Protein AF-A0A1N7NU39-F1 (afdb_monomer)

Structure (mmCIF, N/CA/C/O backbone):
data_AF-A0A1N7NU39-F1
#
_entry.id   AF-A0A1N7NU39-F1
#
loop_
_atom_site.group_PDB
_atom_site.id
_atom_site.type_symbol
_atom_site.label_atom_id
_atom_site.label_alt_id
_atom_site.label_comp_id
_atom_site.label_asym_id
_atom_site.label_entity_id
_atom_site.label_seq_id
_atom_site.pdbx_PDB_ins_code
_atom_site.Cartn_x
_atom_site.Cartn_y
_atom_site.Cartn_z
_atom_site.occupancy
_atom_site.B_iso_or_equiv
_atom_site.auth_seq_id
_atom_site.auth_comp_id
_atom_site.auth_asym_id
_atom_site.auth_atom_id
_atom_site.pdbx_PDB_model_num
ATOM 1 N N . MET A 1 1 ? 1.758 8.672 -14.286 1.00 89.69 1 MET A N 1
ATOM 2 C CA . MET A 1 1 ? 2.804 9.430 -13.545 1.00 89.69 1 MET A CA 1
ATOM 3 C C . MET A 1 1 ? 3.926 8.459 -13.224 1.00 89.69 1 MET A C 1
ATOM 5 O O . MET A 1 1 ? 3.589 7.367 -12.800 1.00 89.69 1 MET A O 1
ATOM 9 N N . VAL A 1 2 ? 5.203 8.793 -13.426 1.00 92.81 2 VAL A N 1
ATOM 10 C CA . VAL A 1 2 ? 6.306 7.888 -13.029 1.00 92.81 2 VAL A CA 1
ATOM 11 C C . VAL A 1 2 ? 6.421 7.815 -11.500 1.00 92.81 2 VAL A C 1
ATOM 13 O O . VAL A 1 2 ? 6.096 8.805 -10.837 1.00 92.81 2 VAL A O 1
ATOM 16 N N . PRO A 1 3 ? 6.840 6.680 -10.915 1.00 94.44 3 PRO A N 1
ATOM 17 C CA . PRO A 1 3 ? 6.999 6.592 -9.470 1.00 94.44 3 PRO A CA 1
ATOM 18 C C . PRO A 1 3 ? 8.168 7.455 -8.985 1.00 94.44 3 PRO A C 1
ATOM 20 O O . PRO A 1 3 ? 9.155 7.655 -9.687 1.00 94.44 3 PRO A O 1
ATOM 23 N N . THR A 1 4 ? 8.037 7.978 -7.772 1.00 94.19 4 THR A N 1
ATOM 24 C CA . THR A 1 4 ? 8.971 8.937 -7.165 1.00 94.19 4 THR A CA 1
ATOM 25 C C . THR A 1 4 ? 9.459 8.505 -5.786 1.00 94.19 4 THR A C 1
ATOM 27 O O . THR A 1 4 ? 10.302 9.182 -5.206 1.00 94.19 4 THR A O 1
ATOM 30 N N . LYS A 1 5 ? 8.905 7.428 -5.217 1.00 93.38 5 LYS A N 1
ATOM 31 C CA . LYS A 1 5 ? 9.306 6.896 -3.910 1.00 93.38 5 LYS A CA 1
ATOM 32 C C . LYS A 1 5 ? 9.006 5.403 -3.784 1.00 93.38 5 LYS A C 1
ATOM 34 O O . LYS A 1 5 ? 8.183 4.858 -4.521 1.00 93.38 5 LYS A O 1
ATOM 39 N N . GLU A 1 6 ? 9.668 4.770 -2.820 1.00 95.06 6 GLU A N 1
ATOM 40 C CA . GLU A 1 6 ? 9.345 3.417 -2.355 1.00 95.06 6 GLU A CA 1
ATOM 41 C C . GLU A 1 6 ? 7.893 3.334 -1.869 1.00 95.06 6 GLU A C 1
ATOM 43 O O . GLU A 1 6 ? 7.328 4.332 -1.428 1.00 95.06 6 GLU A O 1
ATOM 48 N N . GLY A 1 7 ? 7.288 2.150 -1.968 1.00 93.75 7 GLY A N 1
ATOM 49 C CA . GLY A 1 7 ? 5.937 1.897 -1.466 1.00 93.75 7 GLY A CA 1
ATOM 50 C C . GLY A 1 7 ? 4.802 2.206 -2.440 1.00 93.75 7 GLY A C 1
ATOM 51 O O . GLY A 1 7 ? 3.693 1.715 -2.242 1.00 93.75 7 GLY A O 1
ATOM 52 N N . GLN A 1 8 ? 5.062 2.951 -3.518 1.00 95.88 8 GLN A N 1
ATOM 53 C CA . GLN A 1 8 ? 4.041 3.238 -4.528 1.00 95.88 8 GLN A CA 1
ATOM 54 C C . GLN A 1 8 ? 3.638 1.987 -5.312 1.00 95.88 8 GLN A C 1
ATOM 56 O O . GLN A 1 8 ? 4.482 1.158 -5.670 1.00 95.88 8 GLN A O 1
ATOM 61 N N . ILE A 1 9 ? 2.343 1.898 -5.622 1.00 95.75 9 ILE A N 1
ATOM 62 C CA . ILE A 1 9 ? 1.794 0.863 -6.499 1.00 95.75 9 ILE A CA 1
ATOM 63 C C . ILE A 1 9 ? 1.868 1.318 -7.951 1.00 95.75 9 ILE A C 1
ATOM 65 O O . ILE A 1 9 ? 1.453 2.425 -8.301 1.00 95.75 9 ILE A O 1
ATOM 69 N N . VAL A 1 10 ? 2.402 0.445 -8.796 1.00 96.50 10 VAL A N 1
ATOM 70 C CA . VAL A 1 10 ? 2.702 0.731 -10.196 1.00 96.50 10 VAL A CA 1
ATOM 71 C C . VAL A 1 10 ? 2.292 -0.421 -11.103 1.00 96.50 10 VAL A C 1
ATOM 73 O O . VAL A 1 10 ? 2.139 -1.563 -10.662 1.00 96.50 10 VAL A O 1
ATOM 76 N N . LYS A 1 11 ? 2.169 -0.118 -12.391 1.00 96.38 11 LYS A N 1
ATOM 77 C CA . LYS A 1 11 ? 2.108 -1.094 -13.483 1.00 96.38 11 LYS A CA 1
ATOM 78 C C . LYS A 1 11 ? 2.987 -0.631 -14.643 1.00 96.38 11 LYS A C 1
ATOM 80 O O . LYS A 1 11 ? 3.438 0.515 -14.658 1.00 96.38 11 LYS A O 1
ATOM 85 N N . PHE A 1 12 ? 3.209 -1.504 -15.618 1.00 96.25 12 PHE A N 1
ATOM 86 C CA . PHE A 1 12 ? 3.826 -1.098 -16.877 1.00 96.25 12 PHE A CA 1
ATOM 87 C C . PHE A 1 12 ? 2.844 -0.272 -17.707 1.00 96.25 12 PHE A C 1
ATOM 89 O O . PHE A 1 12 ? 1.701 -0.684 -17.899 1.00 96.25 12 PHE A O 1
ATOM 96 N N . HIS A 1 13 ? 3.291 0.869 -18.237 1.00 93.56 13 HIS A N 1
ATOM 97 C CA . HIS A 1 13 ? 2.453 1.688 -19.123 1.00 93.56 13 HIS A CA 1
ATOM 98 C C . HIS A 1 13 ? 2.385 1.121 -20.558 1.00 93.56 13 HIS A C 1
ATOM 100 O O . HIS A 1 13 ? 1.511 1.498 -21.336 1.00 93.56 13 HIS A O 1
ATOM 106 N N . SER A 1 14 ? 3.327 0.242 -20.921 1.00 92.00 14 SER A N 1
ATOM 107 C CA . SER A 1 14 ? 3.424 -0.422 -22.229 1.00 92.00 14 SER A CA 1
ATOM 108 C C . SER A 1 14 ? 3.770 -1.909 -22.057 1.00 92.00 14 SER A C 1
ATOM 110 O O . SER A 1 14 ? 4.889 -2.306 -22.386 1.00 92.00 14 SER A O 1
ATOM 112 N N . PRO A 1 15 ? 2.850 -2.726 -21.513 1.00 90.56 15 PRO A N 1
ATOM 113 C CA . PRO A 1 15 ? 3.072 -4.161 -21.351 1.00 90.56 15 PRO A CA 1
ATOM 114 C C . PRO A 1 15 ? 3.249 -4.857 -22.710 1.00 90.56 15 PRO A C 1
ATOM 116 O O . PRO A 1 15 ? 2.704 -4.417 -23.730 1.00 90.56 15 PRO A O 1
ATOM 119 N N . LEU A 1 16 ? 4.002 -5.956 -22.726 1.00 91.62 16 LEU A N 1
ATOM 120 C CA . LEU A 1 16 ? 4.124 -6.831 -23.892 1.00 91.62 16 LEU A CA 1
ATOM 121 C C . LEU A 1 16 ? 2.798 -7.553 -24.182 1.0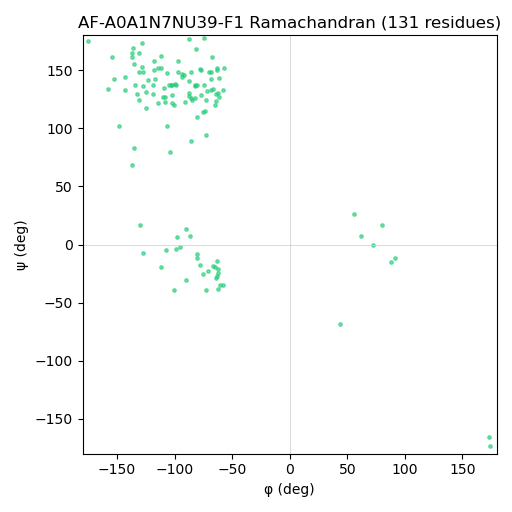0 91.62 16 LEU A C 1
ATOM 123 O O . LEU A 1 16 ? 1.913 -7.649 -23.336 1.00 91.62 16 LEU A O 1
ATOM 127 N N . ALA A 1 17 ? 2.649 -8.074 -25.402 1.00 92.75 17 ALA A N 1
ATOM 128 C CA . ALA A 1 17 ? 1.394 -8.678 -25.858 1.00 92.75 17 ALA A CA 1
ATOM 129 C C . ALA A 1 17 ? 0.964 -9.919 -25.047 1.00 92.75 17 ALA A C 1
ATOM 131 O O . ALA A 1 17 ? -0.217 -10.258 -25.027 1.00 92.75 17 ALA A O 1
ATOM 132 N N . ASP A 1 18 ? 1.918 -10.603 -24.420 1.00 92.44 18 ASP A N 1
ATOM 133 C CA . ASP A 1 18 ? 1.726 -11.771 -23.561 1.00 92.44 18 ASP A CA 1
ATOM 134 C C . ASP A 1 18 ? 1.723 -11.436 -22.059 1.00 92.44 18 ASP A C 1
ATOM 136 O O . ASP A 1 18 ? 1.472 -12.316 -21.234 1.00 92.44 18 ASP A O 1
ATOM 140 N N . GLU A 1 19 ? 1.958 -10.176 -21.689 1.00 89.19 19 GLU A N 1
ATOM 141 C CA . GLU A 1 19 ? 1.915 -9.718 -20.304 1.00 89.19 19 GLU A CA 1
ATOM 142 C C . GLU A 1 19 ? 0.492 -9.344 -19.878 1.00 89.19 19 GLU A C 1
ATOM 144 O O . GLU A 1 19 ? -0.326 -8.859 -20.660 1.00 89.19 19 GLU A O 1
ATOM 149 N N . ASN A 1 20 ? 0.192 -9.544 -18.593 1.00 91.75 20 ASN A N 1
ATOM 150 C CA . ASN A 1 20 ? -1.054 -9.063 -18.011 1.00 91.75 20 ASN A CA 1
ATOM 151 C C . ASN A 1 20 ? -0.966 -7.536 -17.793 1.00 91.75 20 ASN A C 1
ATOM 153 O O . ASN A 1 20 ? -0.197 -7.109 -16.927 1.00 91.75 20 ASN A O 1
ATOM 157 N N . PRO A 1 21 ? -1.765 -6.710 -18.498 1.00 92.12 21 PRO A N 1
ATOM 158 C CA . PRO A 1 21 ? -1.710 -5.251 -18.376 1.00 92.12 21 PRO A CA 1
ATOM 159 C C . PRO A 1 21 ? -2.166 -4.730 -17.006 1.00 92.12 21 PRO A C 1
ATOM 161 O O . PRO A 1 21 ? -1.843 -3.600 -16.644 1.00 92.12 21 PRO A O 1
ATOM 164 N N . ASP A 1 22 ? -2.894 -5.546 -16.240 1.00 92.31 22 ASP A N 1
ATOM 165 C CA . ASP A 1 22 ? -3.385 -5.206 -14.903 1.00 92.31 22 ASP A CA 1
ATOM 166 C C . ASP A 1 22 ? -2.483 -5.760 -13.789 1.00 92.31 22 ASP A C 1
ATOM 168 O O . ASP A 1 22 ? -2.818 -5.661 -12.606 1.00 92.31 22 ASP A O 1
ATOM 172 N N . GLN A 1 23 ? -1.331 -6.351 -14.133 1.00 94.38 23 GLN A N 1
ATOM 173 C CA . GLN A 1 23 ? -0.373 -6.815 -13.137 1.00 94.38 23 GLN A CA 1
ATOM 174 C C . GLN A 1 23 ? 0.198 -5.624 -12.359 1.00 94.38 23 GLN A C 1
ATOM 176 O O . GLN A 1 23 ? 0.836 -4.728 -12.910 1.00 94.38 23 GLN A O 1
ATOM 181 N N . GLN A 1 24 ? -0.015 -5.651 -11.046 1.00 94.88 24 GLN A N 1
ATOM 182 C CA . GLN A 1 24 ? 0.433 -4.610 -10.129 1.00 94.88 24 GLN A CA 1
ATOM 183 C C . GLN A 1 24 ? 1.752 -4.993 -9.472 1.00 94.88 24 GLN A C 1
ATOM 185 O O . GLN A 1 24 ? 2.026 -6.169 -9.194 1.00 94.88 24 GLN A O 1
ATOM 190 N N . TYR A 1 25 ? 2.543 -3.974 -9.173 1.00 95.81 25 TYR A N 1
ATOM 191 C CA . TYR A 1 25 ? 3.815 -4.100 -8.491 1.00 95.81 25 TYR A CA 1
ATOM 192 C C . TYR A 1 25 ? 3.934 -3.028 -7.413 1.00 95.81 25 TYR A C 1
ATOM 194 O O . TYR A 1 25 ? 3.318 -1.969 -7.510 1.00 95.81 25 TYR A O 1
ATOM 202 N N . VAL A 1 26 ? 4.753 -3.294 -6.401 1.00 95.38 26 VAL A N 1
ATOM 203 C CA . VAL A 1 26 ? 5.193 -2.288 -5.428 1.00 95.38 26 VAL A CA 1
ATOM 204 C C . VAL A 1 26 ? 6.635 -1.885 -5.723 1.00 95.38 26 VAL A C 1
ATOM 206 O O . VAL A 1 26 ? 7.473 -2.747 -6.008 1.00 95.38 26 VAL A O 1
ATOM 209 N N . VAL A 1 27 ? 6.920 -0.586 -5.648 1.00 96.56 27 VAL A N 1
ATOM 210 C CA . VAL A 1 27 ? 8.278 -0.034 -5.749 1.00 96.56 27 VAL A CA 1
ATOM 211 C C . VAL A 1 27 ? 9.058 -0.338 -4.473 1.00 96.56 27 VAL A C 1
ATOM 213 O O . VAL A 1 27 ? 8.622 0.021 -3.380 1.00 96.56 27 VAL A O 1
ATOM 216 N N . LEU A 1 28 ? 10.215 -0.985 -4.612 1.00 95.38 28 LEU A N 1
ATOM 217 C CA . LEU A 1 28 ? 11.105 -1.316 -3.498 1.00 95.38 28 LEU A CA 1
ATOM 218 C C . LEU A 1 28 ? 12.284 -0.355 -3.360 1.00 95.38 28 LEU A C 1
ATOM 220 O O . LEU A 1 28 ? 12.661 -0.058 -2.237 1.00 95.38 28 LEU A O 1
ATOM 224 N N . GLU A 1 29 ? 12.874 0.088 -4.470 1.00 95.44 29 GLU A N 1
ATOM 225 C CA . GLU A 1 29 ? 14.031 0.991 -4.475 1.00 95.44 29 GLU A CA 1
ATOM 226 C C . GLU A 1 29 ? 14.108 1.715 -5.823 1.00 95.44 29 GLU A C 1
ATOM 228 O O . GLU A 1 29 ? 14.002 1.074 -6.872 1.00 95.44 29 GLU A O 1
ATOM 233 N N . ILE A 1 30 ? 14.320 3.034 -5.811 1.00 94.25 30 ILE A N 1
ATOM 234 C CA . ILE A 1 30 ? 14.609 3.824 -7.017 1.00 94.25 30 ILE A CA 1
ATOM 235 C C . ILE A 1 30 ? 16.110 4.114 -7.050 1.00 94.25 30 ILE A C 1
ATOM 237 O O . ILE A 1 30 ? 16.661 4.711 -6.130 1.00 94.25 30 ILE A O 1
ATOM 241 N N . LYS A 1 31 ? 16.765 3.692 -8.131 1.00 93.12 31 LYS A N 1
ATOM 242 C CA . LYS A 1 31 ? 18.208 3.804 -8.359 1.00 93.12 31 LYS A CA 1
ATOM 243 C C . LYS A 1 31 ? 18.461 4.890 -9.397 1.00 93.12 31 LYS A C 1
ATOM 245 O O . LYS A 1 31 ? 18.264 4.673 -10.596 1.00 93.12 31 LYS A O 1
ATOM 250 N N . GLU A 1 32 ? 18.868 6.065 -8.936 1.00 85.50 32 GLU A N 1
ATOM 251 C CA . GLU A 1 32 ? 19.188 7.204 -9.798 1.00 85.50 32 GLU A CA 1
ATOM 252 C C . GLU A 1 32 ? 20.643 7.128 -10.283 1.00 85.50 32 GLU A C 1
ATOM 254 O O . GLU A 1 32 ? 21.550 7.674 -9.665 1.00 85.50 32 GLU A O 1
ATOM 259 N N . ASP A 1 33 ? 20.866 6.458 -11.415 1.00 69.56 33 ASP A N 1
ATOM 260 C CA . ASP A 1 33 ? 22.165 6.426 -12.097 1.00 69.56 33 ASP A CA 1
ATOM 261 C C . ASP A 1 33 ? 22.123 7.338 -13.329 1.00 69.56 33 ASP A C 1
ATOM 263 O O . ASP A 1 33 ? 21.927 6.865 -14.449 1.00 69.56 33 ASP A O 1
ATOM 267 N N . GLY A 1 34 ? 22.267 8.651 -13.100 1.00 67.44 34 GLY A N 1
ATOM 268 C CA . GLY A 1 34 ? 22.594 9.722 -14.062 1.00 67.44 34 GLY A CA 1
ATOM 269 C C . GLY A 1 34 ? 21.880 9.730 -15.425 1.00 67.44 34 GLY A C 1
ATOM 270 O O . GLY A 1 34 ? 21.119 10.644 -15.723 1.00 67.44 34 GLY A O 1
ATOM 271 N N . GLU A 1 35 ? 22.164 8.749 -16.280 1.00 69.56 35 GLU A N 1
ATOM 272 C CA . GLU A 1 35 ? 21.594 8.605 -17.623 1.00 69.56 35 GLU A CA 1
ATOM 273 C C . GLU A 1 35 ? 20.298 7.778 -17.675 1.00 69.56 35 GLU A C 1
ATOM 275 O O . GLU A 1 35 ? 19.473 8.010 -18.561 1.00 69.56 35 GLU A O 1
ATOM 280 N N . ARG A 1 36 ? 20.099 6.795 -16.781 1.00 81.44 36 ARG A N 1
ATOM 281 C CA . ARG A 1 36 ? 18.900 5.933 -16.769 1.00 81.44 36 ARG A CA 1
ATOM 282 C C . ARG A 1 36 ? 18.538 5.492 -15.357 1.00 81.44 36 ARG A C 1
ATOM 284 O O . ARG A 1 36 ? 19.108 4.531 -14.843 1.00 81.44 36 ARG A O 1
ATOM 291 N N . SER A 1 37 ? 17.525 6.131 -14.776 1.00 92.00 37 SER A N 1
ATOM 292 C CA . SER A 1 37 ? 16.965 5.690 -13.499 1.00 92.00 37 SER A CA 1
ATOM 293 C C . SER A 1 37 ? 16.338 4.303 -13.636 1.00 92.00 37 SER A C 1
ATOM 295 O O . SER A 1 37 ? 15.535 4.042 -14.540 1.00 92.00 37 SER A O 1
ATOM 297 N N . ARG A 1 38 ? 16.717 3.407 -12.730 1.00 94.88 38 ARG A N 1
ATOM 298 C CA . ARG A 1 38 ? 16.174 2.053 -12.617 1.00 94.88 38 ARG A CA 1
ATOM 299 C C . ARG A 1 38 ? 15.369 1.928 -11.341 1.00 94.88 38 ARG A C 1
ATOM 301 O O . ARG A 1 38 ? 15.513 2.728 -10.423 1.00 94.88 38 ARG A O 1
ATOM 308 N N . VAL A 1 39 ? 14.530 0.911 -11.284 1.00 96.06 39 VAL A N 1
ATOM 309 C CA . VAL A 1 39 ? 13.673 0.673 -10.132 1.00 96.06 39 VAL A CA 1
ATOM 310 C C . VAL A 1 39 ? 13.537 -0.818 -9.887 1.00 96.06 39 VAL A C 1
ATOM 312 O O . VAL A 1 39 ? 13.307 -1.588 -10.822 1.00 96.06 39 VAL A O 1
ATOM 315 N N . ASP A 1 40 ? 13.708 -1.215 -8.631 1.00 97.38 40 ASP A N 1
ATOM 316 C CA . ASP A 1 40 ? 13.403 -2.565 -8.182 1.00 97.38 40 ASP A CA 1
ATOM 317 C C . ASP A 1 40 ? 11.922 -2.628 -7.814 1.00 97.38 40 ASP A C 1
ATOM 319 O O . ASP A 1 40 ? 11.427 -1.831 -7.013 1.00 97.38 40 ASP A O 1
ATOM 323 N N . ILE A 1 41 ? 11.210 -3.584 -8.400 1.00 96.94 41 ILE A N 1
ATOM 324 C CA . ILE A 1 41 ? 9.778 -3.786 -8.200 1.00 96.94 41 ILE A CA 1
ATOM 325 C C . ILE A 1 41 ? 9.480 -5.223 -7.796 1.00 96.94 41 ILE A C 1
ATOM 327 O O . ILE A 1 41 ? 10.144 -6.162 -8.241 1.00 96.94 41 ILE A O 1
ATOM 331 N N . LYS A 1 42 ? 8.438 -5.407 -6.984 1.00 96.06 42 LYS A N 1
ATOM 332 C CA . LYS A 1 42 ? 7.946 -6.729 -6.579 1.00 96.06 42 LYS A CA 1
ATOM 333 C C . LYS A 1 42 ? 6.510 -6.932 -7.033 1.00 96.06 42 LYS A C 1
ATOM 335 O O . LYS A 1 42 ? 5.655 -6.094 -6.758 1.00 96.06 42 LYS A O 1
ATOM 340 N N . ALA A 1 43 ? 6.250 -8.056 -7.698 1.00 94.88 43 ALA A N 1
ATOM 341 C CA . ALA A 1 43 ? 4.919 -8.391 -8.194 1.00 94.88 43 ALA A CA 1
ATOM 342 C C . ALA A 1 43 ? 3.945 -8.689 -7.043 1.00 94.88 43 ALA A C 1
ATOM 344 O O . ALA A 1 43 ? 4.259 -9.466 -6.134 1.00 94.88 43 ALA A O 1
ATOM 345 N N . LEU A 1 44 ? 2.757 -8.090 -7.107 1.00 92.12 44 LEU A N 1
ATOM 346 C CA . LEU A 1 44 ? 1.670 -8.282 -6.148 1.00 92.12 44 LEU A CA 1
ATOM 347 C C . LEU A 1 44 ? 0.665 -9.316 -6.663 1.00 92.12 44 LEU A C 1
ATOM 349 O O . LEU A 1 44 ? 0.580 -9.572 -7.861 1.00 92.12 44 LEU A O 1
ATOM 353 N N . ASN A 1 45 ? -0.104 -9.915 -5.751 1.00 89.12 45 ASN A N 1
ATOM 354 C CA . ASN A 1 45 ? -1.221 -10.815 -6.073 1.00 89.12 45 ASN A CA 1
ATOM 355 C C . ASN A 1 45 ? -0.863 -12.015 -6.974 1.00 89.12 45 ASN A C 1
ATOM 357 O O . ASN A 1 45 ? -1.720 -12.569 -7.653 1.00 89.12 45 ASN A O 1
ATOM 361 N N . THR A 1 46 ? 0.396 -12.460 -6.952 1.00 89.88 46 THR A N 1
ATOM 362 C CA . THR A 1 46 ? 0.865 -13.604 -7.756 1.00 89.88 46 THR A CA 1
ATOM 363 C C . THR A 1 46 ? 0.523 -14.963 -7.141 1.00 89.88 46 THR A C 1
ATOM 365 O O . THR A 1 46 ? 0.721 -15.994 -7.777 1.00 89.88 46 THR A O 1
ATOM 368 N N . GLY A 1 47 ? 0.072 -14.991 -5.881 1.00 90.12 47 GLY A N 1
ATOM 369 C CA . GLY A 1 47 ? -0.125 -16.221 -5.104 1.00 90.12 47 GLY A CA 1
ATOM 370 C C . GLY A 1 47 ? 1.177 -16.894 -4.644 1.00 90.12 47 GLY A C 1
ATOM 371 O O . GLY A 1 47 ? 1.131 -17.913 -3.958 1.00 90.12 47 GLY A O 1
ATOM 372 N N . LEU A 1 48 ? 2.341 -16.335 -4.989 1.00 88.31 48 LEU A N 1
ATOM 373 C CA . LEU A 1 48 ? 3.638 -16.844 -4.558 1.00 88.31 48 LEU A CA 1
ATOM 374 C C . LEU A 1 48 ? 3.951 -16.377 -3.135 1.00 88.31 48 LEU A C 1
ATOM 376 O O . LEU A 1 48 ? 3.807 -15.199 -2.813 1.00 88.31 48 LEU A O 1
ATOM 380 N N . SER A 1 49 ? 4.474 -17.281 -2.306 1.00 87.12 49 SER A N 1
ATOM 381 C CA . SER A 1 49 ? 4.994 -16.933 -0.975 1.00 87.12 49 SER A CA 1
ATOM 382 C C . SER A 1 49 ? 6.209 -16.004 -1.052 1.00 87.12 49 SER A C 1
ATOM 384 O O . SER A 1 49 ? 6.435 -15.188 -0.160 1.00 87.12 49 SER A O 1
ATOM 386 N N . PHE A 1 50 ? 6.979 -16.103 -2.139 1.00 87.50 50 PHE A N 1
ATOM 387 C CA . PHE A 1 50 ? 8.135 -15.258 -2.404 1.00 87.50 50 PHE A CA 1
ATOM 388 C C . PHE A 1 50 ? 8.130 -14.783 -3.867 1.00 87.50 50 PHE A C 1
ATOM 390 O O . PHE A 1 50 ? 8.764 -15.401 -4.724 1.00 87.50 50 PHE A O 1
ATOM 397 N N . PRO A 1 51 ? 7.375 -13.713 -4.183 1.00 91.62 51 PRO A N 1
ATOM 398 C CA . PRO A 1 51 ? 7.346 -13.145 -5.524 1.00 91.62 51 PRO A CA 1
ATOM 399 C C . PRO A 1 51 ? 8.734 -12.634 -5.932 1.00 91.62 51 PRO A C 1
ATOM 401 O O . PRO A 1 51 ? 9.433 -12.067 -5.083 1.00 91.62 51 PRO A O 1
ATOM 404 N N . PRO A 1 52 ? 9.121 -12.782 -7.210 1.00 89.56 52 PRO A N 1
ATOM 405 C CA . PRO A 1 52 ?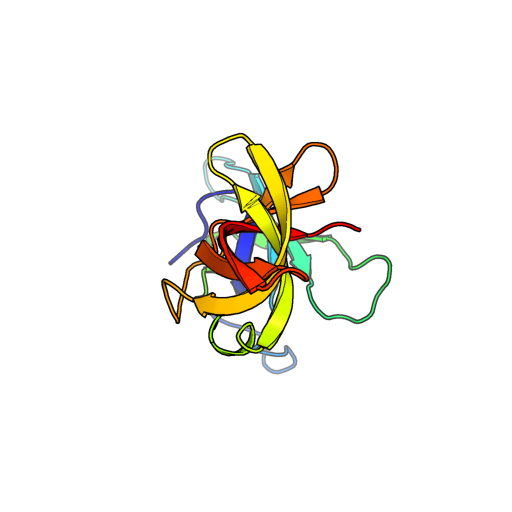 10.390 -12.268 -7.701 1.00 89.56 52 PRO A CA 1
ATOM 406 C C . PRO A 1 52 ? 10.449 -10.740 -7.609 1.00 89.56 52 PRO A C 1
ATOM 408 O O . PRO A 1 52 ? 9.432 -10.045 -7.715 1.00 89.56 52 PRO A O 1
ATOM 411 N N . VAL A 1 53 ? 11.670 -10.239 -7.431 1.00 96.12 53 VAL A N 1
ATOM 412 C CA . VAL A 1 53 ? 12.010 -8.821 -7.555 1.00 96.12 53 VAL A CA 1
ATOM 413 C C . VAL A 1 53 ? 12.688 -8.622 -8.903 1.00 96.12 53 VAL A C 1
ATOM 415 O O . VAL A 1 53 ? 13.634 -9.340 -9.223 1.00 96.12 53 VAL A O 1
ATOM 418 N N . ASN A 1 54 ? 12.207 -7.653 -9.676 1.00 94.94 54 ASN A N 1
ATOM 419 C CA . ASN A 1 54 ? 12.741 -7.317 -10.991 1.00 94.94 54 ASN A CA 1
ATOM 420 C C . ASN A 1 54 ? 13.285 -5.890 -10.985 1.00 94.94 54 ASN A C 1
ATOM 422 O O . ASN A 1 54 ? 12.668 -5.003 -10.403 1.00 94.94 54 ASN A O 1
ATOM 426 N N . THR A 1 55 ? 14.39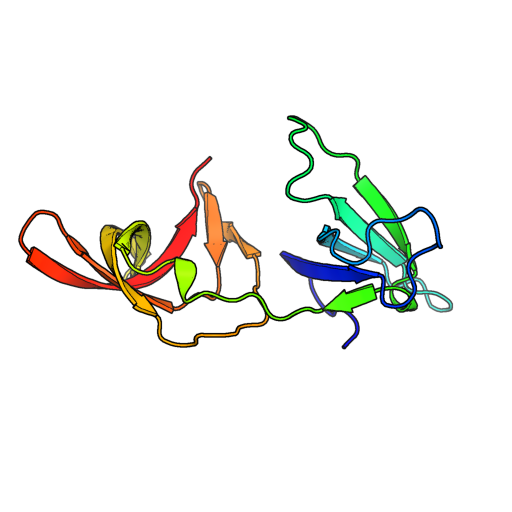5 -5.663 -11.686 1.00 96.06 55 THR A N 1
ATOM 427 C CA . THR A 1 55 ? 14.931 -4.320 -11.934 1.00 96.06 55 THR A CA 1
ATOM 428 C C . THR A 1 55 ? 14.543 -3.870 -13.337 1.00 96.06 55 THR A C 1
ATOM 430 O O . THR A 1 55 ? 14.938 -4.502 -14.319 1.00 96.06 55 THR A O 1
ATOM 433 N N . VAL A 1 56 ? 13.813 -2.763 -13.445 1.00 94.88 56 VAL A N 1
ATOM 434 C CA . VAL A 1 56 ? 13.284 -2.238 -14.717 1.00 94.88 56 VAL A CA 1
ATOM 435 C C . VAL A 1 56 ? 13.641 -0.763 -14.895 1.00 94.88 56 VAL A C 1
ATOM 437 O O . VAL A 1 56 ? 14.227 -0.154 -13.995 1.00 94.88 56 VAL A O 1
ATOM 440 N N . LEU A 1 57 ? 13.353 -0.183 -16.063 1.00 94.69 57 LEU A N 1
ATOM 441 C CA . LEU A 1 57 ? 13.518 1.258 -16.256 1.00 94.69 57 LEU A CA 1
ATOM 442 C C . LEU A 1 57 ? 12.397 1.999 -15.531 1.00 94.69 57 LEU A C 1
ATOM 444 O O . LEU A 1 57 ? 11.230 1.627 -15.632 1.00 94.69 57 LEU A O 1
ATOM 448 N N . LEU A 1 58 ? 12.748 3.087 -14.843 1.00 94.31 58 LEU A N 1
ATOM 449 C CA . LEU A 1 58 ? 11.768 3.939 -14.169 1.00 94.31 58 LEU A CA 1
ATOM 450 C C . LEU A 1 58 ? 10.722 4.486 -15.151 1.00 94.31 58 LEU A C 1
ATOM 452 O O . LEU A 1 58 ? 9.555 4.636 -14.801 1.00 94.31 58 LEU A O 1
ATOM 456 N N . SER A 1 59 ? 11.161 4.764 -16.382 1.00 93.62 59 SER A N 1
ATOM 457 C CA . SER A 1 59 ? 10.323 5.285 -17.457 1.00 93.62 59 SER A CA 1
ATOM 458 C C . SER A 1 59 ? 9.210 4.339 -17.873 1.00 93.62 59 SER A C 1
ATOM 460 O O . SER A 1 59 ? 8.203 4.840 -18.343 1.00 93.62 59 SER A O 1
ATOM 462 N N . ASP A 1 60 ? 9.379 3.026 -17.692 1.00 95.12 60 ASP A N 1
ATOM 463 C CA . ASP A 1 60 ? 8.433 2.014 -18.184 1.00 95.12 60 ASP A CA 1
ATOM 464 C C . ASP A 1 60 ? 7.215 1.858 -17.259 1.00 95.12 60 ASP A C 1
ATOM 466 O O . ASP A 1 60 ? 6.246 1.165 -17.587 1.00 95.12 60 ASP A O 1
ATOM 470 N N . LEU A 1 61 ? 7.258 2.503 -16.090 1.00 96.06 61 LEU A N 1
ATOM 471 C CA . LEU A 1 61 ? 6.262 2.365 -15.043 1.00 96.06 61 LEU A CA 1
ATOM 472 C C . LEU A 1 61 ? 5.364 3.588 -14.929 1.00 96.06 61 LEU A C 1
ATOM 474 O O . LEU A 1 61 ? 5.785 4.738 -15.071 1.00 96.06 61 LEU A O 1
ATOM 478 N N . GLU A 1 62 ? 4.124 3.325 -14.542 1.00 96.12 62 GLU A N 1
ATOM 479 C CA . GLU A 1 62 ? 3.193 4.342 -14.091 1.00 96.12 62 GLU A CA 1
ATOM 480 C C . GLU A 1 62 ? 2.584 3.987 -12.735 1.00 96.12 62 GLU A C 1
ATOM 482 O O . GLU A 1 62 ? 2.189 2.850 -12.486 1.00 96.12 62 GLU A O 1
ATOM 487 N N . VAL A 1 63 ? 2.509 4.987 -11.857 1.00 96.19 63 VAL A N 1
ATOM 488 C CA . VAL A 1 63 ? 1.743 4.945 -10.610 1.00 96.19 63 VAL A CA 1
ATOM 489 C C . VAL A 1 63 ? 0.266 4.867 -10.948 1.00 96.19 63 VAL A C 1
ATOM 491 O O . VAL A 1 63 ? -0.217 5.629 -11.792 1.00 96.19 63 VAL A O 1
ATOM 494 N N . ILE A 1 64 ? -0.428 3.965 -10.262 1.00 94.25 64 ILE A N 1
ATOM 495 C CA . ILE A 1 64 ? -1.864 3.766 -10.419 1.00 94.25 64 ILE A CA 1
ATOM 496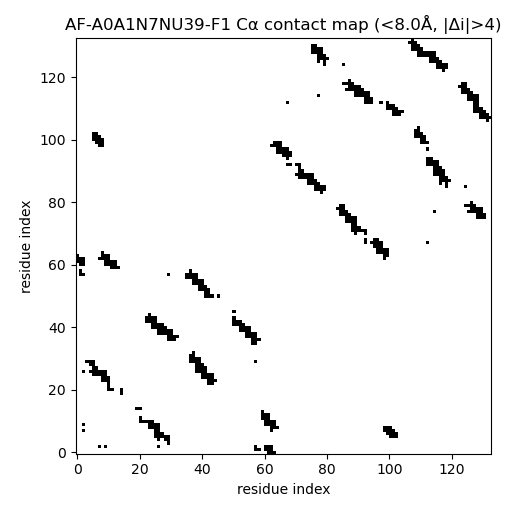 C C . ILE A 1 64 ? -2.624 4.195 -9.171 1.00 94.25 64 ILE A C 1
ATOM 498 O O . ILE A 1 64 ? -2.133 4.097 -8.045 1.00 94.25 64 ILE A O 1
ATOM 502 N N . GLU A 1 65 ? -3.865 4.611 -9.393 1.00 92.75 65 GLU A N 1
ATOM 503 C CA . GLU A 1 65 ? -4.834 4.770 -8.322 1.00 92.75 65 GLU A CA 1
ATOM 504 C C . GLU A 1 65 ? -5.460 3.417 -7.990 1.00 92.75 65 GLU A C 1
ATOM 506 O O . GLU A 1 65 ? -5.840 2.652 -8.881 1.00 92.75 65 GLU A O 1
ATOM 511 N N . VAL A 1 66 ? -5.589 3.142 -6.697 1.00 89.12 66 VAL A N 1
ATOM 512 C CA . VAL A 1 66 ? -6.270 1.961 -6.171 1.00 89.12 66 VAL A CA 1
ATOM 513 C C . VAL A 1 66 ? -7.642 2.381 -5.663 1.00 89.12 66 VAL A C 1
ATOM 515 O O . VAL A 1 66 ? -7.779 3.429 -5.026 1.00 89.12 66 VAL A O 1
ATOM 518 N N . ASP A 1 67 ? -8.652 1.566 -5.960 1.00 91.31 67 ASP A N 1
ATOM 519 C CA . ASP A 1 67 ? -9.995 1.742 -5.419 1.00 91.31 67 ASP A CA 1
ATOM 520 C C . ASP A 1 67 ? -10.040 1.244 -3.969 1.00 91.31 67 ASP A C 1
ATOM 522 O O . ASP A 1 67 ? -9.596 0.140 -3.656 1.00 91.31 67 ASP A O 1
ATOM 526 N N . THR A 1 68 ? -10.545 2.078 -3.071 1.00 93.06 68 THR A N 1
ATOM 527 C CA . THR A 1 68 ? -10.647 1.777 -1.638 1.00 93.06 68 THR A CA 1
ATOM 528 C C . THR A 1 68 ? -12.088 1.504 -1.209 1.00 93.06 68 THR A C 1
ATOM 530 O O . THR A 1 68 ? -12.327 1.156 -0.051 1.00 93.06 68 THR A O 1
ATOM 533 N N . SER A 1 69 ? -13.065 1.662 -2.108 1.00 90.31 69 SER A N 1
ATOM 534 C CA . SER A 1 69 ? -14.488 1.492 -1.795 1.00 90.31 69 SER A CA 1
ATOM 535 C C . SER A 1 69 ? -14.803 0.080 -1.302 1.00 90.31 69 SER A C 1
ATOM 537 O O . SER A 1 69 ? -15.574 -0.075 -0.348 1.00 90.31 69 SER A O 1
ATOM 539 N N . ASP A 1 70 ? -14.094 -0.909 -1.847 1.00 89.62 70 ASP A N 1
ATOM 540 C CA . ASP A 1 70 ? -14.166 -2.319 -1.466 1.00 89.62 70 ASP A CA 1
ATOM 541 C C . ASP A 1 70 ? -13.724 -2.585 -0.020 1.00 89.62 70 ASP A C 1
ATOM 543 O O . ASP A 1 70 ? -14.026 -3.642 0.518 1.00 89.62 70 ASP A O 1
ATOM 547 N N . LEU A 1 71 ? -13.060 -1.641 0.661 1.00 94.25 71 LEU A N 1
ATOM 548 C CA . LEU A 1 71 ? -12.711 -1.797 2.078 1.00 94.25 71 LEU A CA 1
ATOM 549 C C . LEU A 1 71 ? -13.936 -1.708 2.994 1.00 94.25 71 LEU A C 1
ATOM 551 O O . LEU A 1 71 ? -13.894 -2.204 4.122 1.00 94.25 71 LEU A O 1
ATOM 555 N N . THR A 1 72 ? -15.025 -1.077 2.545 1.00 95.75 72 THR A N 1
ATOM 556 C CA . THR A 1 72 ? -16.222 -0.894 3.372 1.00 95.75 72 THR A CA 1
ATOM 557 C C . THR A 1 72 ? -16.814 -2.240 3.771 1.00 95.75 72 THR A C 1
ATOM 559 O O . THR A 1 72 ? -17.128 -3.088 2.944 1.00 95.75 72 THR A O 1
ATOM 562 N N . GLY A 1 73 ? -17.015 -2.426 5.073 1.00 95.94 73 GLY A N 1
ATOM 563 C CA . GLY A 1 73 ? -17.556 -3.657 5.630 1.00 95.94 73 GLY A CA 1
ATOM 564 C C . GLY A 1 73 ? -16.516 -4.701 6.034 1.00 95.94 73 GLY A C 1
ATOM 565 O O . GLY A 1 73 ? -16.882 -5.626 6.764 1.00 95.94 73 GLY A O 1
ATOM 566 N N . HIS A 1 74 ? -15.247 -4.540 5.654 1.00 96.81 74 HIS A N 1
ATOM 567 C CA . HIS A 1 74 ? -14.165 -5.406 6.118 1.00 96.81 74 HIS A CA 1
ATOM 568 C C . HIS A 1 74 ? -13.726 -5.051 7.541 1.00 96.81 74 HIS A C 1
ATOM 570 O O . HIS A 1 74 ? -13.830 -3.903 7.975 1.00 96.81 74 HIS A O 1
ATOM 576 N N . ILE A 1 75 ? -13.239 -6.056 8.274 1.00 97.25 75 ILE A N 1
ATOM 577 C CA . ILE A 1 75 ? -12.562 -5.851 9.555 1.00 97.25 75 ILE A CA 1
ATOM 578 C C . ILE A 1 75 ? -11.097 -5.550 9.266 1.00 97.25 75 ILE A C 1
ATOM 580 O O . ILE A 1 75 ? -10.427 -6.341 8.603 1.00 97.25 75 ILE A O 1
ATOM 584 N N . VAL A 1 76 ? -10.614 -4.419 9.763 1.00 96.69 76 VAL A N 1
ATOM 585 C CA . VAL A 1 76 ? -9.243 -3.953 9.548 1.00 96.69 76 VAL A CA 1
ATOM 586 C C . VAL A 1 76 ? -8.650 -3.416 10.843 1.00 96.69 76 VAL A C 1
ATOM 588 O O . VAL A 1 76 ? -9.377 -3.111 11.791 1.00 96.69 76 VAL A O 1
ATOM 591 N N . THR A 1 77 ? -7.331 -3.256 10.852 1.00 96.88 77 THR A N 1
ATOM 592 C CA . THR A 1 77 ? -6.606 -2.507 11.880 1.00 96.88 77 THR A CA 1
ATOM 593 C C . THR A 1 77 ? -6.310 -1.107 11.355 1.00 96.88 77 THR A C 1
ATOM 595 O O . THR A 1 77 ? -5.897 -0.952 10.206 1.00 96.88 77 THR A O 1
ATOM 598 N N . ILE A 1 78 ? -6.489 -0.085 12.189 1.00 96.88 78 ILE A N 1
ATOM 599 C CA . ILE A 1 78 ? -6.037 1.278 11.891 1.00 96.88 78 ILE A CA 1
ATOM 600 C C . ILE A 1 78 ? -4.997 1.750 12.904 1.00 96.88 78 ILE A C 1
ATOM 602 O O . ILE A 1 78 ? -5.057 1.375 14.075 1.00 96.88 78 ILE A O 1
ATOM 606 N N . ASN A 1 79 ? -4.099 2.627 12.461 1.00 95.38 79 ASN A N 1
ATOM 607 C CA . ASN A 1 79 ? -3.279 3.474 13.320 1.00 95.38 79 ASN A CA 1
ATOM 608 C C . ASN A 1 79 ? -4.006 4.802 13.559 1.00 95.38 79 ASN A C 1
ATOM 610 O O . ASN A 1 79 ? -4.326 5.533 12.618 1.00 95.38 79 ASN A O 1
ATOM 614 N N . LYS A 1 80 ? -4.254 5.132 14.826 1.00 95.06 80 LYS A N 1
ATOM 615 C CA . LYS A 1 80 ? -4.821 6.418 15.245 1.00 95.06 80 LYS A CA 1
ATOM 616 C C . LYS A 1 80 ? -3.743 7.503 15.309 1.00 95.06 80 LYS A C 1
ATOM 618 O O . LYS A 1 80 ? -2.546 7.225 15.316 1.00 95.06 80 LYS A O 1
ATOM 623 N N . SER A 1 81 ? -4.171 8.760 15.432 1.00 90.75 81 SER A N 1
ATOM 624 C CA . SER A 1 81 ? -3.271 9.919 15.566 1.00 90.75 81 SER A CA 1
ATOM 625 C C . SER A 1 81 ? -2.393 9.894 16.823 1.00 90.75 81 SER A C 1
ATOM 627 O O . SER A 1 81 ? -1.384 10.586 16.880 1.00 90.75 81 SER A O 1
ATOM 629 N N . ASP A 1 82 ? -2.790 9.130 17.842 1.00 91.19 82 ASP A N 1
ATOM 630 C CA . ASP A 1 82 ? -2.022 8.880 19.067 1.00 91.19 82 ASP A CA 1
ATOM 631 C C . ASP A 1 82 ? -1.111 7.641 18.954 1.00 91.19 82 ASP A C 1
ATOM 633 O O . ASP A 1 82 ? -0.607 7.159 19.966 1.00 91.19 82 ASP A O 1
ATOM 637 N N . PHE A 1 83 ? -0.914 7.121 17.736 1.00 85.31 83 PHE A N 1
ATOM 638 C CA . PHE A 1 83 ? -0.144 5.915 17.408 1.00 85.31 83 PHE A CA 1
ATOM 639 C C . PHE A 1 83 ? -0.682 4.614 18.020 1.00 85.31 83 PHE A C 1
ATOM 641 O O . PHE A 1 83 ? -0.051 3.566 17.892 1.00 85.31 83 PHE A O 1
ATOM 648 N N . SER A 1 84 ? -1.853 4.646 18.664 1.00 92.69 84 SER A N 1
ATOM 649 C CA . SER A 1 84 ? -2.520 3.426 19.116 1.00 92.69 84 SER A CA 1
ATOM 650 C C . SER A 1 84 ? -3.201 2.705 17.952 1.00 92.69 84 SER A C 1
ATOM 652 O O . SER A 1 84 ? -3.644 3.328 16.983 1.00 92.69 84 SER A O 1
ATOM 654 N N . GLN A 1 85 ? -3.293 1.380 18.063 1.00 95.12 85 GLN A N 1
ATOM 655 C CA . GLN A 1 85 ? -3.956 0.529 17.081 1.00 95.12 85 GLN A CA 1
ATOM 656 C C . GLN A 1 85 ? -5.334 0.110 17.559 1.00 95.12 85 GLN A C 1
ATOM 658 O O . GLN A 1 85 ? -5.513 -0.263 18.720 1.00 95.12 85 GLN A O 1
ATOM 663 N N . VAL A 1 86 ? -6.301 0.143 16.647 1.00 96.62 86 VAL A N 1
ATOM 664 C CA . VAL A 1 86 ? -7.667 -0.317 16.908 1.00 96.62 86 VAL A CA 1
ATOM 665 C C . VAL A 1 86 ? -8.139 -1.176 15.746 1.00 96.62 86 VAL A C 1
ATOM 667 O O . VAL A 1 86 ? -7.906 -0.845 14.585 1.00 96.62 86 VAL A O 1
ATOM 670 N N . VAL A 1 87 ? -8.806 -2.280 16.076 1.00 97.75 87 VAL A N 1
ATOM 671 C CA . VAL A 1 87 ? -9.439 -3.181 15.113 1.00 97.75 87 VAL A CA 1
ATOM 672 C C . VAL A 1 87 ? -10.928 -2.878 15.055 1.00 97.75 87 VAL A C 1
ATOM 674 O O . VAL A 1 87 ? -11.566 -2.683 16.089 1.00 97.75 87 VAL A O 1
ATOM 677 N N . GLY A 1 88 ? -11.500 -2.868 13.856 1.00 97.88 88 GLY A N 1
ATOM 678 C CA . GLY A 1 88 ? -12.930 -2.646 13.695 1.00 97.88 88 GLY A CA 1
ATOM 679 C C . GLY A 1 88 ? -13.403 -2.776 12.258 1.00 97.88 88 GLY A C 1
ATOM 680 O O . GLY A 1 88 ? -12.615 -2.964 11.331 1.00 97.88 88 GLY A O 1
ATOM 681 N N . LYS A 1 89 ? -14.721 -2.687 12.083 1.00 98.25 89 LYS A N 1
ATOM 682 C CA . LYS A 1 89 ? -15.375 -2.761 10.777 1.00 98.25 89 LYS A CA 1
ATOM 683 C C . LYS A 1 89 ? -15.325 -1.409 10.085 1.00 98.25 89 LYS A C 1
ATOM 685 O O . LYS A 1 89 ? -15.805 -0.432 10.650 1.00 98.25 89 LYS A O 1
ATOM 690 N N . VAL A 1 90 ? -14.822 -1.349 8.856 1.00 97.94 90 VAL A N 1
ATOM 691 C CA . VAL A 1 90 ? -14.837 -0.118 8.056 1.00 97.94 90 VAL A CA 1
ATOM 692 C C . VAL A 1 90 ? -16.278 0.293 7.764 1.00 97.94 90 VAL A C 1
ATOM 694 O O . VAL A 1 90 ? -17.048 -0.478 7.188 1.00 97.94 90 VA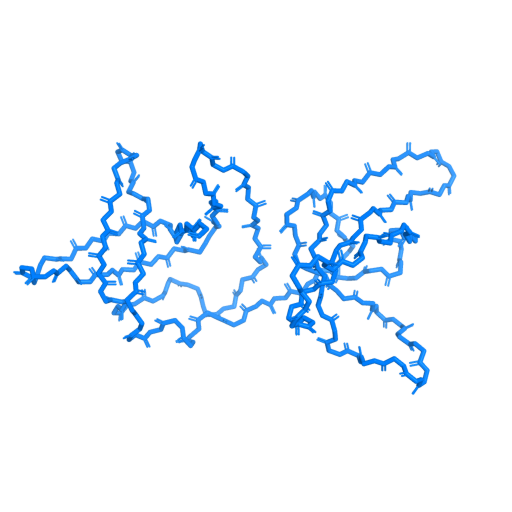L A O 1
ATOM 697 N N . ILE A 1 91 ? -16.626 1.521 8.144 1.00 97.56 91 ILE A N 1
ATOM 698 C CA . ILE A 1 91 ? -17.930 2.139 7.864 1.00 97.56 91 ILE A CA 1
ATOM 699 C C . ILE A 1 91 ? -17.821 3.304 6.879 1.00 97.56 91 ILE A C 1
ATOM 701 O O . ILE A 1 91 ? -18.817 3.679 6.262 1.00 97.56 91 ILE A O 1
ATOM 705 N N . LYS A 1 92 ? -16.620 3.873 6.715 1.00 96.88 92 LYS A N 1
ATOM 706 C CA . LYS A 1 92 ? -16.360 4.955 5.767 1.00 96.88 92 LYS A CA 1
ATOM 707 C C . LYS A 1 92 ? -14.908 4.946 5.301 1.00 96.88 92 LYS A C 1
ATOM 709 O O . LYS A 1 92 ? -13.991 4.742 6.094 1.00 96.88 92 LYS A O 1
ATOM 714 N N . VAL A 1 93 ? -14.731 5.256 4.024 1.00 95.69 93 VAL A N 1
ATOM 715 C CA . VAL A 1 93 ? -13.451 5.557 3.373 1.00 95.69 93 VAL A CA 1
ATOM 716 C C . VAL A 1 93 ? -13.424 7.046 3.037 1.00 95.69 93 VAL A C 1
ATOM 718 O O . VAL A 1 93 ? -14.424 7.578 2.549 1.00 95.69 93 VAL A O 1
ATOM 721 N N . SER A 1 94 ? -12.316 7.734 3.326 1.00 93.62 94 SER A N 1
ATOM 722 C CA . SER A 1 94 ? -12.206 9.179 3.064 1.00 93.62 94 SER A CA 1
ATOM 723 C C . SER A 1 94 ? -12.066 9.508 1.578 1.00 93.62 94 SER A C 1
ATOM 725 O O . SER A 1 94 ? -12.663 10.474 1.110 1.00 93.62 94 SER A O 1
ATOM 727 N N . GLU A 1 95 ? -11.307 8.699 0.840 1.00 91.25 95 GLU A N 1
ATOM 728 C CA . GLU A 1 95 ? -11.037 8.866 -0.589 1.00 91.25 95 GLU A CA 1
ATOM 729 C C . GLU A 1 95 ? -11.275 7.536 -1.289 1.00 91.25 95 GLU A C 1
ATOM 731 O O . GLU A 1 95 ? -10.672 6.545 -0.895 1.00 91.25 95 GLU A O 1
ATOM 736 N N . GLN A 1 96 ? -12.142 7.506 -2.307 1.00 88.69 96 GLN A N 1
ATOM 737 C CA . GLN A 1 96 ? -12.504 6.275 -3.029 1.00 88.69 96 GLN A CA 1
ATOM 738 C C . GLN A 1 96 ? -11.415 5.797 -3.993 1.00 88.69 96 GLN A C 1
ATOM 740 O O . GLN A 1 96 ? -11.349 4.615 -4.300 1.00 88.6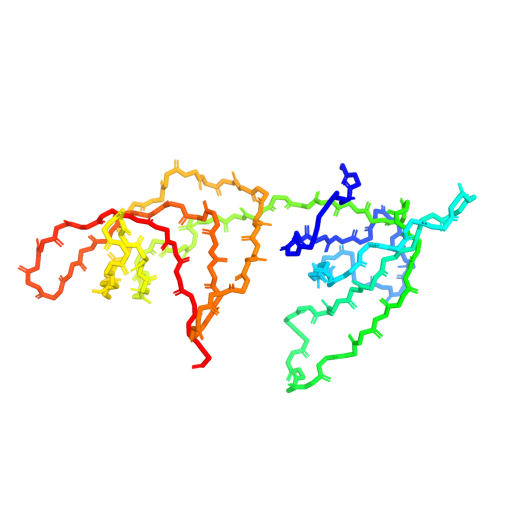9 96 GLN A O 1
ATOM 745 N N . LYS A 1 97 ? -10.566 6.710 -4.471 1.00 92.06 97 LYS A N 1
ATOM 746 C CA . LYS A 1 97 ? -9.412 6.412 -5.317 1.00 92.06 97 LYS A CA 1
ATOM 747 C C . LYS A 1 97 ? -8.210 7.148 -4.772 1.00 92.06 97 LYS A C 1
ATOM 749 O O . LYS A 1 97 ? -8.304 8.346 -4.518 1.00 92.06 97 LYS A O 1
ATOM 754 N N . ILE A 1 98 ? -7.109 6.432 -4.588 1.00 93.25 98 ILE A N 1
ATOM 755 C CA . ILE A 1 98 ? -5.894 6.990 -4.001 1.00 93.25 98 ILE A CA 1
ATOM 756 C C . ILE A 1 98 ? -4.657 6.401 -4.669 1.00 93.25 98 ILE A C 1
ATOM 758 O O . ILE A 1 98 ? -4.610 5.213 -4.989 1.00 93.25 98 ILE A O 1
AT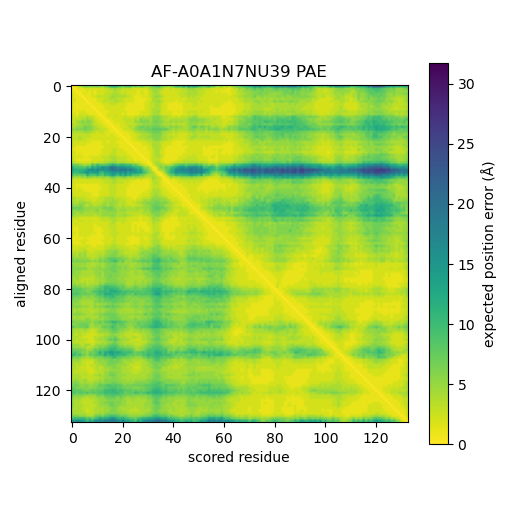OM 762 N N . ASN A 1 99 ? -3.622 7.221 -4.834 1.00 92.25 99 ASN A N 1
ATOM 763 C CA . ASN A 1 99 ? -2.278 6.719 -5.105 1.00 92.25 99 ASN A CA 1
ATOM 764 C C . ASN A 1 99 ? -1.742 6.098 -3.810 1.00 92.25 99 ASN A C 1
ATOM 766 O O . ASN A 1 99 ? -1.248 6.812 -2.931 1.00 92.25 99 ASN A O 1
ATOM 770 N N . LEU A 1 100 ? -1.921 4.783 -3.673 1.00 91.56 100 LEU A N 1
ATOM 771 C CA . LEU A 1 100 ? -1.555 4.046 -2.470 1.00 91.56 100 LEU A CA 1
ATOM 772 C C . LEU A 1 100 ? -0.046 4.133 -2.230 1.00 91.56 100 LEU A C 1
ATOM 774 O O . LEU A 1 100 ? 0.760 3.888 -3.131 1.00 91.56 100 LEU A O 1
ATOM 778 N N . ASP A 1 101 ? 0.301 4.479 -0.999 1.00 90.81 101 ASP A N 1
ATOM 779 C CA . ASP A 1 101 ? 1.664 4.508 -0.492 1.00 90.81 101 ASP A CA 1
ATOM 780 C C . ASP A 1 101 ? 1.795 3.531 0.673 1.00 90.81 101 ASP A C 1
ATOM 782 O O . ASP A 1 101 ? 0.905 3.463 1.525 1.00 90.81 101 ASP A O 1
ATOM 786 N N . LEU A 1 102 ? 2.895 2.784 0.690 1.00 92.88 102 LEU A N 1
ATOM 787 C CA . LEU A 1 102 ? 3.183 1.741 1.665 1.00 92.88 102 LEU A CA 1
ATOM 788 C C . LEU A 1 102 ? 4.528 2.024 2.335 1.00 92.88 102 LEU A C 1
ATOM 790 O O . LEU A 1 102 ? 5.575 1.963 1.693 1.00 92.88 102 LEU A O 1
ATOM 794 N N . SER A 1 103 ? 4.523 2.251 3.644 1.00 90.94 103 SER A N 1
ATOM 795 C CA . SER A 1 103 ? 5.741 2.430 4.436 1.00 90.94 103 SER A CA 1
ATOM 796 C C . SER A 1 103 ? 5.930 1.296 5.440 1.00 90.94 103 SER A C 1
ATOM 798 O O . SER A 1 103 ? 4.987 0.649 5.899 1.00 90.94 103 SER A O 1
ATOM 800 N N . LYS A 1 104 ? 7.191 1.025 5.787 1.00 87.50 104 LYS A N 1
ATOM 801 C CA . LYS A 1 104 ? 7.530 0.048 6.829 1.00 87.50 104 LYS A CA 1
ATOM 802 C C . LYS A 1 104 ? 7.196 0.641 8.200 1.00 87.50 104 LYS A C 1
ATOM 804 O O . LYS A 1 104 ? 7.841 1.598 8.618 1.00 87.50 104 LYS A O 1
ATOM 809 N N . GLY A 1 105 ? 6.230 0.050 8.895 1.00 82.81 105 GLY A N 1
ATOM 810 C CA . GLY A 1 105 ? 5.986 0.276 10.318 1.00 82.81 105 GLY A CA 1
ATOM 811 C C . GLY A 1 105 ? 6.823 -0.664 11.194 1.00 82.81 105 GLY A C 1
ATOM 812 O O . GLY A 1 105 ? 7.521 -1.551 10.701 1.00 82.81 105 GLY A O 1
ATOM 813 N N . ILE A 1 106 ? 6.737 -0.503 12.519 1.00 83.56 106 ILE A N 1
ATOM 814 C CA . ILE A 1 106 ? 7.526 -1.298 13.486 1.00 83.56 106 ILE A CA 1
ATOM 815 C C . ILE A 1 106 ? 7.184 -2.799 13.409 1.00 83.56 106 ILE A C 1
ATOM 817 O O . ILE A 1 106 ? 8.066 -3.649 13.527 1.00 83.56 106 ILE A O 1
ATOM 821 N N . HIS A 1 107 ? 5.906 -3.132 13.205 1.00 85.75 107 HIS A N 1
ATOM 822 C CA . HIS A 1 107 ? 5.401 -4.511 13.237 1.00 85.75 107 HIS A CA 1
ATOM 823 C C . HIS A 1 107 ? 4.541 -4.872 12.015 1.00 85.75 107 HIS A C 1
ATOM 825 O O . HIS A 1 107 ? 3.758 -5.818 12.068 1.00 85.75 107 HIS A O 1
ATOM 831 N N . GLY A 1 108 ? 4.613 -4.093 10.936 1.00 88.62 108 GLY A N 1
ATOM 832 C CA . GLY A 1 108 ? 3.661 -4.190 9.833 1.00 88.62 108 GLY A CA 1
ATOM 833 C C . GLY A 1 108 ? 3.851 -3.094 8.796 1.00 88.62 108 GLY A C 1
ATOM 834 O O . GLY A 1 108 ? 4.882 -2.423 8.769 1.00 88.62 108 GLY A O 1
ATOM 835 N N . VAL A 1 109 ? 2.860 -2.939 7.927 1.00 91.25 109 VAL A N 1
ATOM 836 C CA . VAL A 1 109 ? 2.863 -1.968 6.833 1.00 91.25 109 VAL A CA 1
ATOM 837 C C . VAL A 1 109 ? 1.880 -0.852 7.150 1.00 91.25 109 VAL A C 1
ATOM 839 O O . VAL A 1 109 ? 0.707 -1.093 7.438 1.00 91.25 109 VAL A O 1
ATOM 842 N N . GLU A 1 110 ? 2.380 0.372 7.088 1.00 93.31 110 GLU A N 1
ATOM 843 C CA . GLU A 1 110 ? 1.595 1.592 7.195 1.00 93.31 110 GLU A CA 1
ATOM 844 C C . GLU A 1 110 ? 1.161 2.048 5.805 1.00 93.31 110 GLU A C 1
ATOM 846 O O . GLU A 1 110 ? 1.884 1.862 4.825 1.00 93.31 110 GLU A O 1
ATOM 851 N N . THR A 1 111 ? -0.028 2.642 5.722 1.00 94.50 111 THR A N 1
ATOM 852 C CA . THR A 1 111 ? -0.577 3.143 4.460 1.00 94.50 111 THR A CA 1
ATOM 853 C C . THR A 1 111 ? -1.081 4.577 4.602 1.00 94.50 111 THR A C 1
ATOM 855 O O . THR A 1 111 ? -1.316 5.062 5.711 1.00 94.50 111 THR A O 1
ATOM 858 N N . ASN A 1 112 ? -1.313 5.250 3.476 1.00 94.50 112 ASN A N 1
ATOM 859 C CA . ASN A 1 112 ? -1.988 6.551 3.427 1.00 94.50 112 ASN A CA 1
ATOM 860 C C . ASN A 1 112 ? -3.528 6.459 3.348 1.00 94.50 112 ASN A C 1
ATOM 862 O O . ASN A 1 112 ? -4.188 7.483 3.175 1.00 94.50 112 ASN A O 1
ATOM 866 N N . VAL A 1 113 ? -4.125 5.267 3.477 1.00 96.00 113 VAL A N 1
ATOM 867 C CA . VAL A 1 113 ? -5.579 5.082 3.341 1.00 96.00 113 VAL A CA 1
ATOM 868 C C . VAL A 1 113 ? -6.285 5.472 4.634 1.00 96.00 113 VAL A C 1
ATOM 870 O O . VAL A 1 113 ? -6.188 4.762 5.632 1.00 96.00 113 VAL A O 1
ATOM 873 N N . TRP A 1 114 ? -7.027 6.581 4.620 1.00 96.75 114 TRP A N 1
ATOM 874 C CA . TRP A 1 114 ? -7.763 7.060 5.791 1.00 96.75 114 TRP A CA 1
ATOM 875 C C . TRP A 1 114 ? -9.165 6.452 5.890 1.00 96.75 114 TRP A C 1
ATOM 877 O O . TRP A 1 114 ? -9.966 6.538 4.953 1.00 96.75 114 TRP A O 1
ATOM 887 N N . LEU A 1 115 ? -9.472 5.882 7.054 1.00 97.50 115 LEU A N 1
ATOM 888 C CA . LEU A 1 115 ? -10.686 5.118 7.320 1.00 97.50 115 LEU A CA 1
ATOM 889 C C . LEU A 1 115 ? -11.409 5.622 8.570 1.00 97.50 115 LEU A C 1
ATOM 891 O O . LEU A 1 115 ? -10.793 6.121 9.517 1.00 97.50 115 LEU A O 1
ATOM 895 N N . THR A 1 116 ? -12.723 5.412 8.591 1.00 97.75 116 THR A N 1
ATOM 896 C CA . THR A 1 116 ? -13.518 5.366 9.820 1.00 97.75 116 THR A CA 1
ATOM 897 C C . THR A 1 116 ? -13.966 3.930 10.049 1.00 97.75 116 THR A C 1
ATOM 899 O O . THR A 1 116 ? -14.574 3.314 9.164 1.00 97.75 116 THR A O 1
ATOM 902 N N . ILE A 1 117 ? -13.684 3.405 11.238 1.00 98.25 117 ILE A N 1
ATOM 903 C CA . ILE A 1 117 ? -14.077 2.061 11.661 1.00 98.25 117 ILE A CA 1
ATOM 904 C C . ILE A 1 117 ? -15.017 2.118 12.863 1.00 98.25 117 ILE A C 1
ATOM 906 O O . ILE A 1 117 ? -14.995 3.080 13.627 1.00 98.25 117 ILE A O 1
ATOM 910 N N . LEU A 1 118 ? -15.790 1.054 13.049 1.00 98.25 118 LEU A N 1
ATOM 911 C CA . LEU A 1 118 ? -16.574 0.785 14.247 1.00 98.25 118 LEU A CA 1
ATOM 912 C C . LEU A 1 118 ? -15.929 -0.374 15.018 1.00 98.25 118 LEU A C 1
ATOM 914 O O . LEU A 1 118 ? -15.745 -1.454 14.447 1.00 98.25 118 LEU A O 1
ATOM 918 N N . ASP A 1 119 ? -15.568 -0.153 16.282 1.00 97.50 119 ASP A N 1
ATOM 919 C CA . ASP A 1 119 ? -15.023 -1.207 17.147 1.00 97.50 119 ASP A CA 1
ATOM 920 C C . ASP A 1 119 ? -16.109 -2.194 17.629 1.00 97.50 119 ASP A C 1
ATOM 922 O O . ASP A 1 119 ? -17.299 -2.060 17.330 1.00 97.50 119 ASP A O 1
ATOM 926 N N . ASP A 1 120 ? -15.698 -3.209 18.388 1.00 96.44 120 ASP A N 1
ATOM 927 C CA . ASP A 1 120 ? -16.582 -4.237 18.955 1.00 96.44 120 ASP A CA 1
ATOM 928 C C . ASP A 1 120 ? -17.598 -3.696 19.979 1.00 96.44 120 ASP A C 1
ATOM 930 O O . ASP A 1 120 ? -18.618 -4.334 20.246 1.00 96.44 120 ASP A O 1
ATOM 934 N N . LYS A 1 121 ? -17.341 -2.508 20.531 1.00 96.81 121 LYS A N 1
ATOM 935 C CA . LYS A 1 121 ? -18.200 -1.794 21.484 1.00 96.81 121 LYS A CA 1
ATOM 936 C C . LYS A 1 121 ? -19.114 -0.778 20.801 1.00 96.81 121 LYS A C 1
ATOM 938 O O . LYS A 1 121 ? -19.920 -0.149 21.485 1.00 96.81 121 LYS A O 1
ATOM 943 N N . GLY A 1 122 ? -19.013 -0.619 19.483 1.00 95.50 122 GLY A N 1
ATOM 944 C CA . GLY A 1 122 ? -19.795 0.348 18.724 1.00 95.50 122 GLY A CA 1
ATOM 945 C C . GLY A 1 122 ? -19.256 1.780 18.782 1.00 95.50 122 GLY A C 1
ATOM 946 O O . GLY A 1 122 ? -20.002 2.703 18.463 1.00 95.50 122 GLY A O 1
ATOM 947 N N . ASN A 1 123 ? -18.000 1.994 19.184 1.00 97.56 123 ASN A N 1
ATOM 948 C CA . ASN A 1 123 ? -17.368 3.311 19.105 1.00 97.56 123 ASN A CA 1
ATOM 949 C C . ASN A 1 123 ? -16.716 3.511 17.738 1.00 97.56 123 ASN A C 1
ATOM 951 O O . ASN A 1 123 ? -16.082 2.605 17.190 1.00 97.56 123 ASN A O 1
ATOM 955 N N . GLU A 1 124 ? -16.837 4.727 17.213 1.00 97.88 124 GLU A N 1
ATOM 956 C CA . GLU A 1 124 ? -16.171 5.118 15.978 1.00 97.88 124 GLU A CA 1
ATOM 957 C C . GLU A 1 124 ? -14.720 5.525 16.237 1.00 97.88 124 GLU A C 1
ATOM 959 O O . GLU A 1 124 ? -14.418 6.271 17.171 1.00 97.88 124 GLU A O 1
ATOM 964 N N . HIS A 1 125 ? -13.826 5.078 15.359 1.00 98.00 125 HIS A N 1
ATOM 965 C CA . HIS A 1 125 ? -12.420 5.469 15.362 1.00 98.00 125 HIS A CA 1
ATOM 966 C C . HIS A 1 125 ? -11.990 5.896 13.966 1.00 98.00 125 HIS A C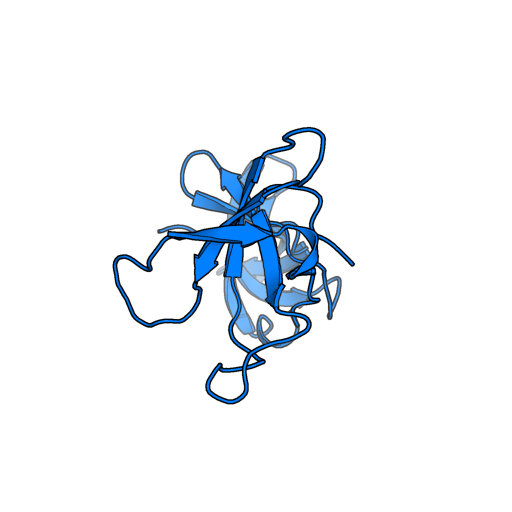 1
ATOM 968 O O . HIS A 1 125 ? -12.477 5.374 12.964 1.00 98.00 125 HIS A O 1
ATOM 974 N N . MET A 1 126 ? -11.053 6.839 13.907 1.00 97.69 126 MET A N 1
ATOM 975 C CA . MET A 1 126 ? -10.484 7.354 12.664 1.00 97.69 126 MET A CA 1
ATOM 976 C C . MET A 1 126 ? -8.970 7.190 12.666 1.00 97.69 126 MET A C 1
ATOM 978 O O . MET A 1 126 ? -8.320 7.408 13.691 1.00 97.69 126 MET A O 1
ATOM 982 N N . GLY A 1 127 ? -8.417 6.839 11.511 1.00 97.00 127 GLY A N 1
ATOM 983 C CA . GLY A 1 127 ? -6.985 6.614 11.359 1.00 97.00 127 GLY A CA 1
ATOM 984 C C . GLY A 1 127 ? -6.623 6.071 9.987 1.00 97.00 127 GLY A C 1
ATOM 985 O O . GLY A 1 127 ? -7.477 5.977 9.103 1.00 97.00 127 GLY A O 1
ATOM 986 N N . THR A 1 128 ? -5.356 5.710 9.813 1.00 96.25 128 THR A N 1
ATOM 987 C CA . THR A 1 128 ? -4.864 5.097 8.576 1.00 96.25 128 THR A CA 1
ATOM 988 C C . THR A 1 128 ? -4.884 3.579 8.655 1.00 96.25 128 THR A C 1
ATOM 990 O O . THR A 1 128 ? -4.619 3.011 9.713 1.00 96.25 128 THR A O 1
ATOM 993 N N . LEU A 1 129 ? -5.184 2.906 7.543 1.00 96.00 129 LEU A N 1
ATOM 994 C CA . LEU A 1 129 ? -5.116 1.449 7.452 1.00 96.00 129 LEU A CA 1
ATOM 995 C C . LEU A 1 129 ? -3.699 0.961 7.777 1.00 96.00 129 LEU A C 1
ATOM 997 O O . LEU A 1 129 ? -2.712 1.464 7.232 1.00 96.00 129 LEU A O 1
ATOM 1001 N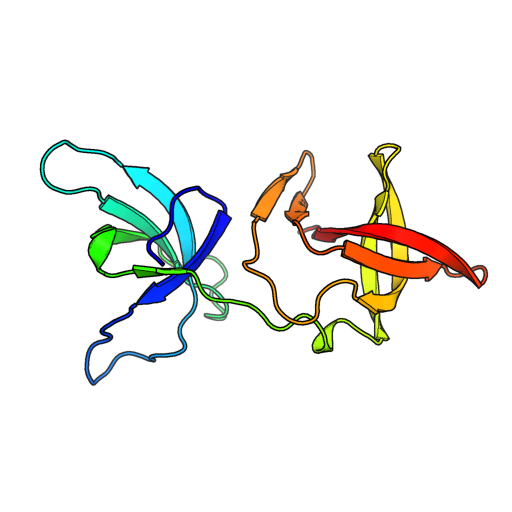 N . TYR A 1 130 ? -3.632 -0.052 8.635 1.00 94.88 130 TYR A N 1
ATOM 1002 C CA . TYR A 1 130 ? -2.411 -0.731 9.036 1.00 94.88 130 TYR A CA 1
ATOM 1003 C C . TYR A 1 130 ? -2.547 -2.233 8.784 1.00 94.88 130 TYR A C 1
ATOM 1005 O O . TYR A 1 130 ? -3.543 -2.849 9.170 1.00 94.88 130 TYR A O 1
ATOM 1013 N N . VAL A 1 131 ? -1.542 -2.831 8.145 1.00 91.75 131 VAL A N 1
ATOM 1014 C CA . VAL A 1 131 ? -1.558 -4.247 7.758 1.00 91.75 131 VAL A CA 1
ATOM 1015 C C . VAL A 1 131 ? -0.493 -5.007 8.536 1.00 91.75 131 VAL A C 1
ATOM 1017 O O . VAL A 1 131 ? 0.696 -4.694 8.457 1.00 91.75 131 VAL A O 1
ATOM 1020 N N . THR A 1 132 ? -0.916 -6.023 9.284 1.00 83.75 132 THR A N 1
ATOM 1021 C CA . THR A 1 132 ? -0.020 -6.961 9.971 1.00 83.75 132 THR A CA 1
ATOM 1022 C C . THR A 1 132 ? 0.239 -8.199 9.104 1.00 83.75 132 THR A C 1
ATOM 1024 O O . THR A 1 132 ? -0.672 -8.597 8.376 1.00 83.75 132 THR A O 1
ATOM 1027 N N . PRO A 1 133 ? 1.442 -8.802 9.174 1.00 68.50 133 PRO A N 1
ATOM 1028 C CA . PRO A 1 133 ? 1.755 -10.074 8.514 1.00 68.50 133 PRO A CA 1
ATOM 1029 C C . PRO A 1 133 ? 0.877 -11.246 8.966 1.00 68.50 133 PRO A C 1
ATOM 1031 O O . PRO A 1 133 ? 0.398 -11.217 10.124 1.00 68.50 133 PRO A O 1
#

Solvent-accessible surface area (backbone atoms only — not comparable to full-atom values): 7469 Å² total; per-residue (Å²): 90,61,74,88,57,60,26,31,36,29,29,52,77,74,58,57,96,88,50,69,69,82,51,41,26,34,34,68,42,77,45,81,52,94,90,58,44,31,27,36,33,34,58,52,93,74,85,55,97,74,57,65,73,46,78,44,56,41,84,51,33,23,48,43,70,44,77,41,62,82,49,56,68,41,78,46,37,26,37,30,95,84,72,48,75,51,59,24,34,26,77,42,64,78,56,56,63,38,74,50,39,44,44,87,46,97,78,35,39,36,40,75,51,46,37,33,26,34,33,96,86,69,48,78,47,60,28,24,41,38,47,68,128

Nearest PDB structures (foldseek):
  2eko-assembly1_A  TM=6.759E-01  e=1.488E-01  Homo sapiens
  4qqg-assembly3_C  TM=5.962E-01  e=3.371E-01  Homo sapiens
  6bph-assembly1_A-2  TM=6.704E-01  e=9.371E-01  Homo sapiens
  6ie7-assembly3_C  TM=3.294E-01  e=6.565E-02  Arabidopsis thaliana
  2lcc-assembly1_A  TM=6.493E-01  e=2.886E+00  Homo sapiens

Organism: NCBI:txid713588

Secondary structure (DSSP, 8-state):
----STT-EEEESS--TTS-TT--EEEEEEE--TT--EEEEEE-SS--SSPPEEEEEGGGEEE-PEE-GGGTT-EEEEE-TTS-EEEEEEEEES-SEE---EEE-SSSEEEEEEEEEE-TTS-EEEEEEEE--

Mean predicted aligned error: 4.68 Å

Foldseek 3Di:
DQDDDFQWKKFFPDDDPPDDRPWIWTWHDWADDPPWIKTWIFTPPPPDPDTDIDIGTSVRMDGFKDFCPVQAQDWFWFQAPVRDIATFGFHDWPDRIDRWGWDDDPAFIWIPTWTWGAHPVRDIGIGTTTDGD

Sequence (133 aa):
MVPTKEGQIVKFHSPLADENPDQQYVVLEIKEDGERSRVDIKALNTGLSFPPVNTVLLSDLEVIEVDTSDLTGHIVTINKSDFSQVVGKVIKVSEQKINLDLSKGIHGVETNVWLTILDDKGNEHMGTLYVTP

pLDDT: mean 92.83, std 5.51, range [67.44, 98.25]

Radius of gyration: 16.67 Å; Cα contacts (8 Å, |Δi|>4): 307; chains: 1; bounding box: 42×27×47 Å